Protein AF-A0A3D1P6U9-F1 (afdb_monomer_lite)

Secondary structure (DSSP, 8-state):
-BTT--EEEEETT--SS-SEEES-----TT--EEEE---SS-EEEEE--S-HHHHHTT--EEEEEPPP-

Radius of gyration: 13.35 Å; chains: 1; bounding box: 31×26×37 Å

Structure (mmCIF, N/CA/C/O backbone):
data_AF-A0A3D1P6U9-F1
#
_entry.id   AF-A0A3D1P6U9-F1
#
loop_
_atom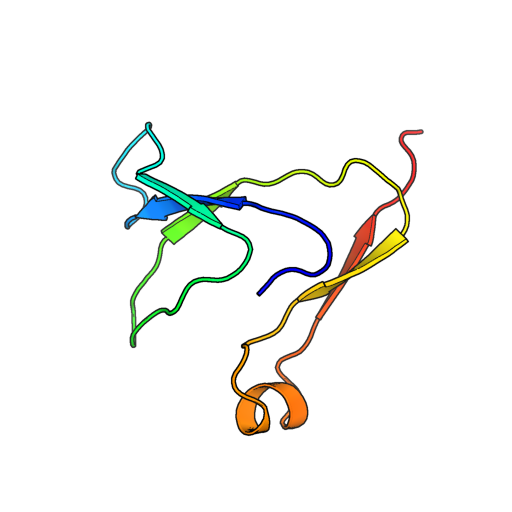_site.group_PDB
_atom_site.id
_atom_site.type_symbol
_atom_site.label_atom_id
_atom_site.label_alt_id
_atom_site.label_comp_id
_atom_site.label_asym_id
_atom_site.label_entity_id
_atom_site.label_seq_id
_atom_site.pdbx_PDB_ins_code
_atom_site.Cartn_x
_atom_site.Cartn_y
_atom_site.Cartn_z
_atom_site.occupancy
_atom_site.B_iso_or_equiv
_atom_site.auth_seq_id
_atom_site.auth_comp_id
_atom_site.auth_asym_id
_atom_site.auth_atom_id
_atom_site.pdbx_PDB_model_num
ATOM 1 N N . HIS A 1 1 ? -2.309 -0.058 -4.589 1.00 98.50 1 HIS A N 1
ATOM 2 C CA . HIS A 1 1 ? -3.410 0.883 -4.326 1.00 98.50 1 HIS A CA 1
ATOM 3 C C . HIS A 1 1 ? -4.150 0.429 -3.071 1.00 98.50 1 HIS A C 1
ATOM 5 O O . HIS A 1 1 ? -4.332 -0.779 -2.919 1.00 98.50 1 HIS A O 1
ATOM 11 N N . LEU A 1 2 ? -4.512 1.350 -2.172 1.00 98.50 2 LEU A N 1
ATOM 12 C CA . LEU A 1 2 ? -5.384 1.089 -1.019 1.00 98.50 2 LEU A CA 1
ATOM 13 C C . LEU A 1 2 ? -6.764 1.706 -1.260 1.00 98.50 2 LEU A C 1
ATOM 15 O O . LEU A 1 2 ? -6.866 2.867 -1.646 1.00 98.50 2 LEU A O 1
ATOM 19 N N . HIS A 1 3 ? -7.827 0.958 -0.976 1.00 98.50 3 HIS A N 1
ATOM 20 C CA . HIS A 1 3 ? -9.187 1.488 -1.053 1.00 98.50 3 HIS A CA 1
ATOM 21 C C . HIS A 1 3 ? -9.469 2.452 0.101 1.00 98.50 3 HIS A C 1
ATOM 23 O O . HIS A 1 3 ? -9.245 2.119 1.263 1.00 98.50 3 HIS A O 1
ATOM 29 N N . ALA A 1 4 ? -10.032 3.621 -0.225 1.00 97.75 4 ALA A N 1
ATOM 30 C CA . ALA A 1 4 ? -10.535 4.617 0.728 1.00 97.75 4 ALA A CA 1
ATOM 31 C C . ALA A 1 4 ? -9.529 5.052 1.815 1.00 97.75 4 ALA A C 1
AT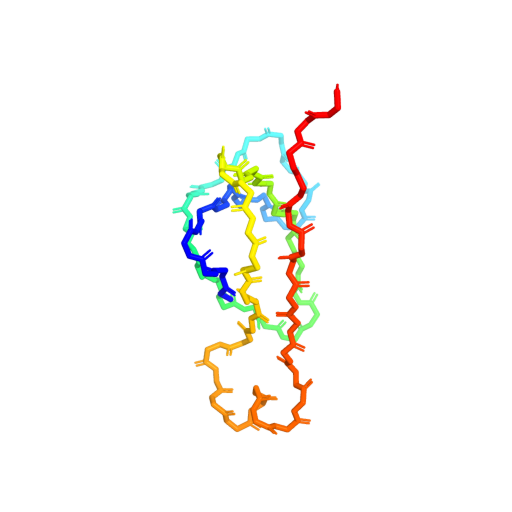OM 33 O O . ALA A 1 4 ? -9.934 5.449 2.912 1.00 97.75 4 ALA A O 1
ATOM 34 N N . ASN A 1 5 ? -8.226 4.989 1.523 1.00 98.00 5 ASN A N 1
ATOM 35 C CA . ASN A 1 5 ? -7.190 5.424 2.446 1.00 98.00 5 ASN A CA 1
ATOM 36 C C . ASN A 1 5 ? -5.946 5.939 1.720 1.00 98.00 5 ASN A C 1
ATOM 38 O O . ASN A 1 5 ? -5.601 5.461 0.644 1.00 98.00 5 ASN A O 1
ATOM 42 N N . PHE A 1 6 ? -5.251 6.878 2.356 1.00 98.44 6 PHE A N 1
ATOM 43 C CA . PHE A 1 6 ? -3.954 7.379 1.912 1.00 98.44 6 PHE A CA 1
ATOM 44 C C . PHE A 1 6 ? -2.848 6.836 2.819 1.00 98.44 6 PHE A C 1
ATOM 46 O O . PHE A 1 6 ? -3.066 6.586 4.004 1.00 98.44 6 PHE A O 1
ATOM 53 N N . PHE A 1 7 ? -1.638 6.728 2.281 1.00 98.75 7 PHE A N 1
ATOM 54 C CA . PHE A 1 7 ? -0.428 6.375 3.013 1.00 98.75 7 PHE A CA 1
ATOM 55 C C . PHE A 1 7 ? 0.689 7.389 2.761 1.00 98.75 7 PHE A C 1
ATOM 57 O O . PHE A 1 7 ? 0.801 7.976 1.683 1.00 98.75 7 PHE A O 1
ATOM 64 N N . GLN A 1 8 ? 1.528 7.587 3.775 1.00 98.69 8 GLN A N 1
ATOM 65 C CA . GLN A 1 8 ? 2.781 8.329 3.671 1.00 98.69 8 GLN A CA 1
ATOM 66 C C . GLN A 1 8 ? 3.870 7.417 3.098 1.00 98.69 8 GLN A C 1
ATOM 68 O O . GLN A 1 8 ? 3.966 6.252 3.487 1.00 98.69 8 GLN A O 1
ATOM 73 N N . VAL A 1 9 ? 4.698 7.943 2.191 1.00 98.62 9 VAL A N 1
ATOM 74 C CA . VAL A 1 9 ? 5.740 7.169 1.499 1.00 98.62 9 VAL A CA 1
ATOM 75 C C . VAL A 1 9 ? 7.130 7.553 1.992 1.00 98.62 9 VAL A C 1
ATOM 77 O O . VAL A 1 9 ? 7.573 8.693 1.813 1.00 98.62 9 VAL A O 1
ATOM 80 N N . TYR A 1 10 ? 7.851 6.563 2.519 1.00 98.50 10 TYR A N 1
ATOM 81 C CA . TYR A 1 10 ? 9.244 6.662 2.956 1.00 98.50 10 TYR A CA 1
ATOM 82 C C . TYR A 1 10 ? 10.125 5.829 2.016 1.00 98.50 10 TYR A C 1
ATOM 84 O O . TYR A 1 10 ? 10.231 4.601 2.173 1.00 98.50 10 TYR A O 1
ATOM 92 N N . PRO A 1 11 ? 10.747 6.449 0.994 1.00 97.12 11 PRO A N 1
ATOM 93 C CA . PRO A 1 11 ? 11.415 5.686 -0.042 1.00 97.12 11 PRO A CA 1
ATOM 94 C C . PRO A 1 11 ? 12.615 4.920 0.494 1.00 97.12 11 PRO A C 1
ATOM 96 O O . PRO A 1 11 ? 13.424 5.477 1.236 1.00 97.12 11 PRO A O 1
ATOM 99 N N . THR A 1 12 ? 12.754 3.644 0.118 1.00 96.62 12 THR A N 1
ATOM 100 C CA . THR A 1 12 ? 13.866 2.759 0.518 1.00 96.62 12 THR A CA 1
ATOM 101 C C . THR A 1 12 ? 14.047 2.551 2.028 1.00 96.62 12 THR A C 1
ATOM 103 O O . THR A 1 12 ? 14.963 1.835 2.422 1.00 96.62 12 THR A O 1
ATOM 106 N N . GLY A 1 13 ? 13.177 3.128 2.869 1.00 94.06 13 GLY A N 1
ATOM 107 C CA . GLY A 1 13 ? 13.251 3.051 4.330 1.00 94.06 13 GLY A CA 1
ATOM 108 C C . GLY A 1 13 ? 14.441 3.790 4.956 1.00 94.06 13 GLY A C 1
ATOM 109 O O . GLY A 1 13 ? 14.796 3.498 6.091 1.00 94.06 13 GLY A O 1
ATOM 110 N N . MET A 1 14 ? 15.082 4.717 4.232 1.00 95.69 14 MET A N 1
ATOM 111 C CA . MET A 1 14 ? 16.304 5.407 4.688 1.00 95.69 14 MET A CA 1
ATOM 112 C C . MET A 1 14 ? 16.062 6.827 5.226 1.00 95.69 14 MET A C 1
ATOM 114 O O . MET A 1 14 ? 17.012 7.549 5.519 1.00 95.69 14 MET A O 1
ATOM 118 N N . THR A 1 15 ? 14.804 7.250 5.335 1.00 95.50 15 THR A N 1
ATOM 119 C CA . THR A 1 15 ? 14.413 8.582 5.814 1.00 95.50 15 THR A CA 1
ATOM 120 C C . THR A 1 15 ? 13.369 8.468 6.919 1.00 95.50 15 THR A C 1
ATOM 122 O O . THR A 1 15 ? 12.573 7.532 6.926 1.00 95.50 15 THR A O 1
ATOM 125 N N . LEU A 1 16 ? 13.369 9.441 7.832 1.00 97.31 16 LEU A N 1
ATOM 126 C CA . LEU A 1 16 ? 12.346 9.610 8.870 1.00 97.31 16 LEU A CA 1
ATOM 127 C C . LEU A 1 16 ? 11.256 10.611 8.468 1.00 97.31 16 LEU A C 1
ATOM 129 O O . LEU A 1 16 ? 10.274 10.774 9.186 1.00 97.31 16 LEU A O 1
ATOM 133 N N . THR A 1 17 ? 11.421 11.292 7.334 1.00 97.94 17 THR A N 1
ATOM 134 C CA . THR A 1 17 ? 10.423 12.199 6.766 1.00 97.94 17 THR A CA 1
ATOM 135 C C . THR A 1 17 ? 9.863 11.613 5.471 1.00 97.94 17 THR A C 1
ATOM 137 O O . THR A 1 17 ? 10.641 11.184 4.608 1.00 97.94 17 THR A O 1
ATOM 140 N N . PRO A 1 18 ? 8.529 11.578 5.309 1.00 98.06 18 PRO A N 1
ATOM 141 C CA . PRO A 1 18 ? 7.920 11.080 4.089 1.00 98.06 18 PRO A CA 1
ATOM 142 C C . PRO A 1 18 ? 8.143 12.068 2.945 1.00 98.06 18 PRO A C 1
ATOM 144 O O . PRO A 1 18 ? 8.248 13.277 3.148 1.00 98.06 18 PRO A O 1
ATOM 147 N N . THR A 1 19 ? 8.192 11.549 1.723 1.00 97.62 19 THR A N 1
ATOM 148 C CA . THR A 1 19 ? 8.380 12.385 0.523 1.00 97.62 19 THR A CA 1
ATOM 149 C C . THR A 1 19 ? 7.065 12.879 -0.065 1.00 97.62 19 THR A C 1
ATOM 151 O O . THR A 1 19 ? 7.031 13.943 -0.674 1.00 97.62 19 THR A O 1
ATOM 154 N N . HIS A 1 20 ? 5.992 12.107 0.103 1.00 97.38 20 HIS A N 1
ATOM 155 C CA . HIS A 1 20 ? 4.645 12.434 -0.353 1.00 97.38 20 HIS A CA 1
ATOM 156 C C . HIS A 1 20 ? 3.608 11.522 0.319 1.00 97.38 20 HIS A C 1
ATOM 158 O O . HIS A 1 20 ? 3.953 10.550 0.999 1.00 97.38 20 HIS A O 1
ATOM 164 N N . GLN A 1 21 ? 2.334 11.847 0.102 1.00 98.44 21 GLN A N 1
ATOM 165 C CA . GLN A 1 21 ? 1.175 11.071 0.524 1.00 98.44 21 GLN A CA 1
ATOM 166 C C . GLN A 1 21 ? 0.331 10.724 -0.707 1.00 98.44 21 GLN A C 1
ATOM 168 O O . GLN A 1 21 ? 0.105 11.578 -1.562 1.00 98.44 21 GLN A O 1
ATOM 173 N N . THR A 1 22 ? -0.109 9.472 -0.813 1.00 98.75 22 THR A N 1
ATOM 174 C CA . THR A 1 22 ? -0.866 8.955 -1.967 1.00 98.75 22 THR A CA 1
ATOM 175 C C . THR A 1 22 ? -1.679 7.719 -1.563 1.00 98.75 22 THR A C 1
ATOM 177 O O . THR A 1 22 ? -1.468 7.174 -0.484 1.00 98.75 22 THR A O 1
ATOM 180 N N . ASP A 1 23 ? -2.617 7.275 -2.396 1.00 98.69 23 ASP A N 1
ATOM 181 C CA . ASP A 1 23 ? -3.352 6.007 -2.246 1.00 98.69 23 ASP A CA 1
ATOM 182 C C . ASP A 1 23 ? -2.838 4.910 -3.204 1.00 98.69 23 ASP A C 1
ATOM 184 O O . ASP A 1 23 ? -3.253 3.745 -3.146 1.00 98.69 23 ASP A O 1
ATOM 188 N N . VAL A 1 24 ? -1.901 5.255 -4.090 1.00 98.50 24 VAL A N 1
ATOM 189 C CA . VAL A 1 24 ? -1.280 4.358 -5.063 1.00 98.50 24 VAL A CA 1
ATOM 190 C C . VAL A 1 24 ? 0.169 4.763 -5.317 1.00 98.50 24 VAL A C 1
ATOM 192 O O . VAL A 1 24 ? 0.504 5.942 -5.400 1.00 98.50 24 VAL A O 1
ATOM 195 N N . ILE A 1 25 ? 1.036 3.762 -5.449 1.00 97.88 25 ILE A N 1
ATOM 196 C CA . ILE A 1 25 ? 2.438 3.923 -5.826 1.00 97.88 25 ILE A CA 1
ATOM 197 C C . ILE A 1 25 ? 2.807 2.814 -6.808 1.00 97.88 25 ILE A C 1
ATOM 199 O O . ILE A 1 25 ? 2.392 1.663 -6.643 1.00 97.88 25 ILE A O 1
ATOM 203 N N . THR A 1 26 ? 3.566 3.172 -7.836 1.00 97.31 26 THR A N 1
ATOM 204 C CA . THR A 1 26 ? 4.192 2.213 -8.749 1.00 97.31 26 THR A CA 1
ATOM 205 C C . THR A 1 26 ? 5.557 1.846 -8.187 1.00 97.31 26 TH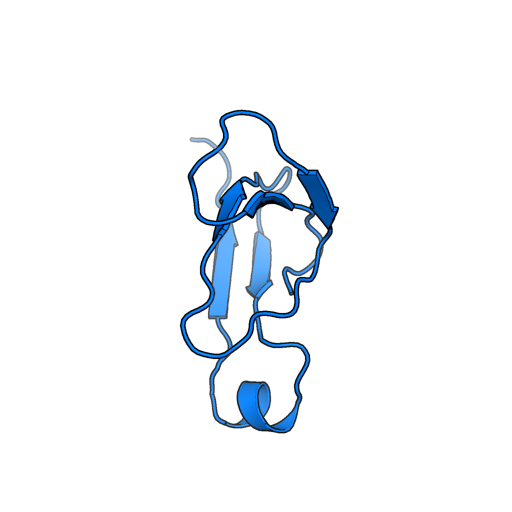R A C 1
ATOM 207 O O . THR A 1 26 ? 6.312 2.738 -7.821 1.00 97.31 26 THR A O 1
ATOM 210 N N . MET A 1 27 ? 5.870 0.552 -8.134 1.00 95.75 27 MET A N 1
ATOM 211 C CA . MET A 1 27 ? 7.164 0.041 -7.677 1.00 95.75 27 MET A CA 1
ATOM 212 C C . MET A 1 27 ? 7.787 -0.815 -8.777 1.00 95.75 27 MET A C 1
ATOM 214 O O . MET A 1 27 ? 7.115 -1.673 -9.355 1.00 95.75 27 MET A O 1
ATOM 218 N N . GLY A 1 28 ? 9.062 -0.578 -9.069 1.00 96.31 28 GLY A N 1
ATOM 219 C CA . GLY A 1 28 ? 9.855 -1.412 -9.963 1.00 96.31 28 GLY A CA 1
ATOM 220 C C . GLY A 1 28 ? 10.309 -2.725 -9.319 1.00 96.31 28 GLY A C 1
ATOM 221 O O . GLY A 1 28 ? 10.151 -2.971 -8.122 1.00 96.31 28 GLY 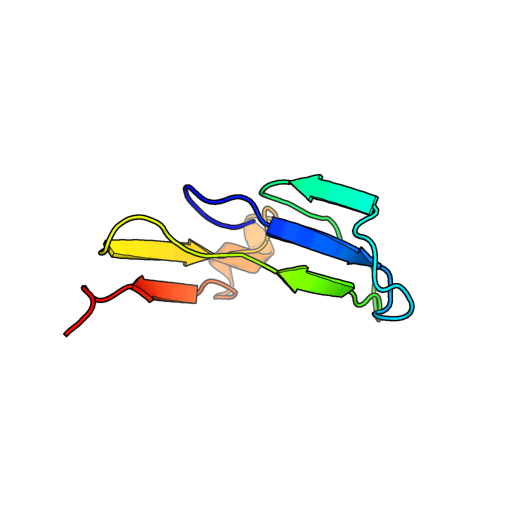A O 1
ATOM 222 N N . THR A 1 29 ? 10.932 -3.585 -10.124 1.00 96.81 29 THR A N 1
ATOM 223 C CA . THR A 1 29 ? 11.524 -4.844 -9.652 1.00 96.81 29 THR A CA 1
ATOM 224 C C . THR A 1 29 ? 12.553 -4.567 -8.554 1.00 96.81 29 THR A C 1
ATOM 226 O O . THR A 1 29 ? 13.484 -3.793 -8.762 1.00 96.81 29 THR A O 1
ATOM 229 N N . THR A 1 30 ? 12.410 -5.218 -7.394 1.00 96.00 30 THR A N 1
ATOM 230 C CA . THR A 1 30 ? 13.240 -5.035 -6.176 1.00 96.00 30 THR A CA 1
ATOM 231 C C . THR A 1 30 ? 13.169 -3.659 -5.499 1.00 96.00 30 THR A C 1
ATOM 233 O O . THR A 1 30 ? 13.881 -3.405 -4.520 1.00 96.00 30 THR A O 1
ATOM 236 N N . GLU A 1 31 ? 12.296 -2.770 -5.972 1.00 97.88 31 GLU A N 1
ATOM 237 C CA . GLU A 1 31 ? 12.014 -1.519 -5.281 1.00 97.88 31 GLU A CA 1
ATOM 238 C C . GLU A 1 31 ? 11.224 -1.788 -3.993 1.00 97.88 31 GLU A C 1
ATOM 240 O O . GLU A 1 31 ? 10.423 -2.719 -3.909 1.00 97.88 31 GLU A O 1
ATOM 245 N N . ARG A 1 32 ? 11.497 -0.996 -2.952 1.00 97.19 32 ARG A N 1
ATOM 246 C CA . ARG A 1 32 ? 10.847 -1.120 -1.645 1.00 97.19 32 ARG A CA 1
ATOM 247 C C . ARG A 1 32 ? 10.716 0.234 -0.971 1.00 97.19 32 ARG A C 1
ATOM 249 O O . ARG A 1 32 ? 11.622 1.068 -1.047 1.00 97.19 32 ARG A O 1
ATOM 256 N N . HIS A 1 33 ? 9.624 0.409 -0.244 1.00 97.75 33 HIS A N 1
ATOM 257 C CA . HIS A 1 33 ? 9.342 1.592 0.559 1.00 97.75 33 HIS A CA 1
ATOM 258 C C . HIS A 1 33 ? 8.671 1.161 1.862 1.00 97.75 33 HIS A C 1
ATOM 260 O O . HIS A 1 33 ? 8.059 0.094 1.922 1.00 97.75 33 HIS A O 1
ATOM 266 N N . ILE A 1 34 ? 8.761 2.003 2.889 1.00 98.44 34 ILE A N 1
ATOM 267 C CA . ILE A 1 34 ? 7.863 1.904 4.042 1.00 98.44 34 ILE A CA 1
ATOM 268 C C . ILE A 1 34 ? 6.639 2.765 3.723 1.00 98.44 34 ILE A C 1
ATOM 270 O O . ILE A 1 34 ? 6.783 3.906 3.273 1.00 98.44 34 ILE A O 1
ATOM 274 N N . LEU A 1 35 ? 5.450 2.196 3.919 1.00 98.44 35 LEU A N 1
ATOM 275 C CA . LEU A 1 35 ? 4.168 2.875 3.759 1.00 98.44 35 LEU A CA 1
ATOM 276 C C . LEU A 1 35 ? 3.491 2.942 5.127 1.00 98.44 35 LEU A C 1
ATOM 278 O O . LEU A 1 35 ? 3.223 1.899 5.722 1.00 98.44 35 LEU A O 1
ATOM 282 N N . GLU A 1 36 ? 3.199 4.144 5.614 1.00 98.62 36 GLU A N 1
ATOM 283 C CA . GLU A 1 36 ? 2.502 4.330 6.892 1.00 98.62 36 GLU A CA 1
ATOM 284 C C . GLU A 1 36 ? 1.090 4.864 6.659 1.00 98.62 36 GLU A C 1
ATOM 286 O O . GLU A 1 36 ? 0.901 5.865 5.965 1.00 98.62 36 GLU A O 1
ATOM 291 N N . PHE A 1 37 ? 0.091 4.203 7.244 1.00 98.38 37 PHE A N 1
ATOM 292 C CA . PHE A 1 37 ? -1.317 4.580 7.149 1.00 98.38 37 PHE A CA 1
ATOM 293 C C . PHE A 1 37 ? -2.104 4.102 8.368 1.00 98.38 37 PHE A C 1
ATOM 295 O O . PHE A 1 37 ? -1.694 3.185 9.077 1.00 98.38 37 PHE A O 1
ATOM 302 N N . ALA A 1 38 ? -3.273 4.702 8.575 1.00 97.38 38 ALA A N 1
ATOM 303 C CA . ALA A 1 38 ? -4.259 4.259 9.550 1.00 97.38 38 ALA A CA 1
ATOM 304 C C . ALA A 1 38 ? -5.657 4.384 8.941 1.00 97.38 38 ALA A C 1
ATOM 306 O O . ALA A 1 38 ? -5.927 5.328 8.201 1.00 97.38 38 ALA A O 1
ATOM 307 N N . TYR A 1 39 ? -6.550 3.440 9.230 1.00 97.19 39 TYR A N 1
ATOM 308 C CA . TYR A 1 39 ? -7.954 3.546 8.834 1.00 97.19 39 TYR A CA 1
ATOM 309 C C . TYR A 1 39 ? -8.751 4.249 9.930 1.00 97.19 39 TYR A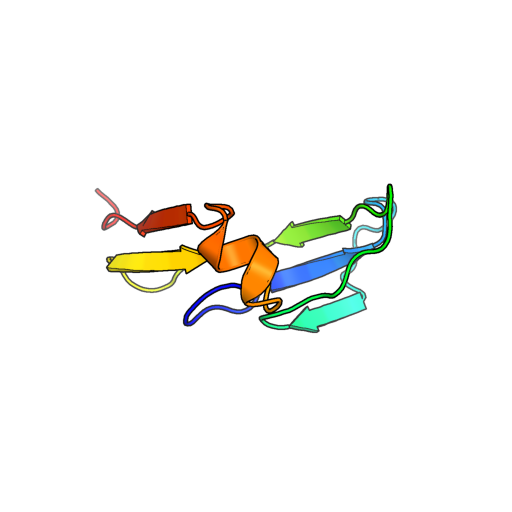 C 1
ATOM 311 O O . TYR A 1 39 ? -8.635 3.912 11.106 1.00 97.19 39 TYR A O 1
ATOM 319 N N . LYS A 1 40 ? -9.581 5.223 9.541 1.00 95.19 40 LYS A N 1
ATOM 320 C CA . LYS A 1 40 ? -10.435 5.966 10.480 1.00 95.19 40 LYS A CA 1
ATOM 321 C C . LYS A 1 40 ? -11.699 5.199 10.879 1.00 95.19 40 LYS A C 1
ATOM 323 O O . LYS A 1 40 ? -12.216 5.411 11.971 1.00 95.19 40 LYS A O 1
ATOM 328 N N . TYR A 1 41 ? -12.215 4.358 9.988 1.00 96.31 41 TYR A N 1
ATOM 329 C CA . TYR A 1 41 ? -13.490 3.674 10.169 1.00 96.31 41 TYR A CA 1
ATOM 330 C C . TYR A 1 41 ? -13.306 2.152 10.071 1.00 96.31 41 TYR A C 1
ATOM 332 O O . TYR A 1 41 ? -12.461 1.703 9.294 1.00 96.31 41 TYR A O 1
ATOM 340 N N . PRO A 1 42 ? -14.078 1.359 10.838 1.00 97.75 42 PRO A N 1
ATOM 341 C CA . PRO A 1 42 ? -14.143 -0.087 10.663 1.00 97.75 42 PRO A CA 1
ATOM 342 C C . PRO A 1 42 ? -14.718 -0.460 9.295 1.00 97.75 42 PRO A C 1
ATOM 344 O O . PRO A 1 42 ? -15.561 0.255 8.750 1.00 97.75 42 PRO A O 1
ATOM 347 N N . GLY A 1 43 ? -14.308 -1.608 8.764 1.00 97.81 43 GLY A N 1
ATOM 348 C CA . GLY A 1 43 ? -14.784 -2.092 7.474 1.00 97.81 43 GLY A CA 1
ATOM 349 C C . GLY A 1 43 ? -13.784 -2.981 6.749 1.00 97.81 43 GLY A C 1
ATOM 350 O O . GLY A 1 43 ? -12.685 -3.248 7.234 1.00 97.81 43 GLY A O 1
ATOM 351 N N . LYS A 1 44 ? -14.188 -3.443 5.564 1.00 98.44 44 LYS A N 1
ATOM 352 C CA . LYS A 1 44 ? -13.350 -4.229 4.656 1.00 98.44 44 LYS A CA 1
ATOM 353 C C . LYS A 1 44 ? -12.815 -3.327 3.551 1.00 98.44 44 LYS A C 1
ATOM 355 O O . LYS A 1 44 ? -13.601 -2.782 2.780 1.00 98.44 44 LYS A O 1
ATOM 360 N N . TYR A 1 45 ? -11.495 -3.201 3.467 1.00 98.56 45 TYR A N 1
ATOM 361 C CA . TYR A 1 45 ? -10.818 -2.339 2.499 1.00 98.56 45 TYR A CA 1
ATOM 362 C C . TYR A 1 45 ? -9.888 -3.168 1.625 1.00 98.56 45 TYR A C 1
ATOM 364 O O . TYR A 1 45 ? -8.969 -3.816 2.130 1.00 98.56 45 TYR A O 1
ATOM 372 N N . MET A 1 46 ? -10.134 -3.170 0.316 1.00 98.44 46 MET A N 1
ATOM 373 C CA . MET A 1 46 ? -9.291 -3.907 -0.618 1.00 98.44 46 MET A CA 1
ATOM 374 C C . MET A 1 46 ? -7.945 -3.208 -0.807 1.00 98.44 46 MET A C 1
ATOM 376 O O . MET A 1 46 ? -7.836 -1.980 -0.781 1.00 98.44 46 MET A O 1
ATOM 380 N N . PHE A 1 47 ? -6.915 -4.008 -1.044 1.00 98.69 47 PHE A N 1
ATOM 381 C CA . PHE A 1 47 ? -5.643 -3.536 -1.558 1.00 98.69 47 PHE A CA 1
ATOM 382 C C . PHE A 1 47 ? -5.191 -4.449 -2.688 1.00 98.69 47 PHE A C 1
ATOM 384 O O . PHE A 1 47 ? -5.289 -5.674 -2.603 1.00 98.69 47 PHE A O 1
ATOM 391 N N . HIS A 1 48 ? -4.723 -3.836 -3.768 1.00 98.56 48 HIS A N 1
ATOM 392 C CA . HIS A 1 48 ? -4.311 -4.559 -4.964 1.00 98.56 48 HIS A CA 1
ATOM 393 C C . HIS A 1 48 ? -3.371 -3.709 -5.835 1.00 98.56 48 HIS A C 1
ATOM 395 O O . HIS A 1 48 ? -3.335 -2.472 -5.703 1.00 98.56 48 HIS A O 1
ATOM 401 N N . PRO A 1 49 ? -2.584 -4.338 -6.725 1.00 98.06 49 PRO 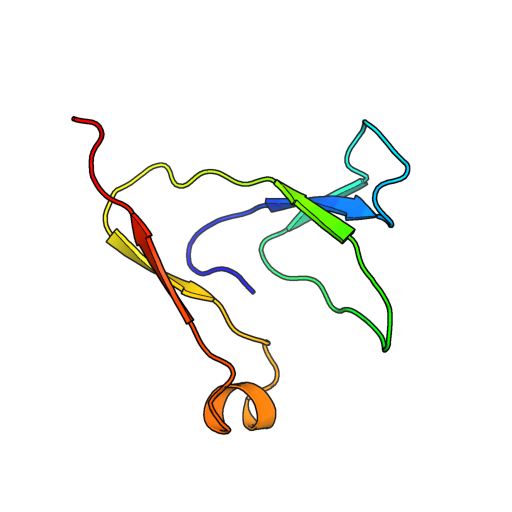A N 1
ATOM 402 C CA . PRO A 1 49 ? -1.968 -3.658 -7.855 1.00 98.06 49 PRO A CA 1
ATOM 403 C C . PRO A 1 49 ? -3.057 -3.039 -8.733 1.00 98.06 49 PRO A C 1
ATOM 405 O O . PRO A 1 49 ? -4.098 -3.653 -8.961 1.00 98.06 49 PRO A O 1
ATOM 408 N N . HIS A 1 50 ? -2.822 -1.839 -9.260 1.00 97.19 50 HIS A N 1
ATOM 409 C CA . HIS A 1 50 ? -3.733 -1.220 -10.232 1.00 97.19 50 HIS A CA 1
ATOM 410 C C . HIS A 1 50 ? -3.374 -1.649 -11.670 1.00 97.19 50 HIS A C 1
ATOM 412 O O . HIS A 1 50 ? -3.393 -0.859 -12.611 1.00 97.19 50 HIS A O 1
ATOM 418 N N . GLN A 1 51 ? -2.971 -2.914 -11.800 1.00 97.81 51 GLN A N 1
ATOM 419 C CA . GLN A 1 51 ? -2.696 -3.626 -13.037 1.00 97.81 51 GLN A CA 1
ATOM 420 C C . GLN A 1 51 ? -3.641 -4.825 -13.063 1.00 97.81 51 GLN A C 1
ATOM 422 O O . GLN A 1 51 ? -3.384 -5.822 -12.382 1.00 97.81 51 GLN A O 1
ATOM 427 N N . ASP A 1 52 ? -4.727 -4.709 -13.823 1.00 96.06 52 ASP A N 1
ATOM 428 C CA . ASP A 1 52 ? -5.880 -5.615 -13.742 1.00 96.06 52 ASP A CA 1
ATOM 429 C C . ASP A 1 52 ? -5.481 -7.082 -13.910 1.00 96.06 52 ASP A C 1
ATOM 431 O O . ASP A 1 52 ? -5.806 -7.900 -13.060 1.00 96.06 52 ASP A O 1
ATOM 435 N N . ALA A 1 53 ? -4.640 -7.403 -14.897 1.00 98.19 53 ALA A N 1
ATOM 436 C CA . ALA A 1 53 ? -4.176 -8.773 -15.127 1.00 98.19 53 ALA A CA 1
ATOM 437 C C . ALA A 1 53 ? -3.459 -9.405 -13.915 1.00 98.19 53 ALA A C 1
ATOM 439 O O . ALA A 1 53 ? -3.551 -10.611 -13.704 1.00 98.19 53 ALA A O 1
ATOM 440 N N . ILE A 1 54 ? -2.740 -8.613 -13.111 1.00 97.69 54 ILE A N 1
ATOM 441 C CA . ILE A 1 54 ? -2.044 -9.108 -11.912 1.00 97.69 54 ILE A CA 1
ATOM 442 C C . ILE A 1 54 ? -3.033 -9.249 -10.750 1.00 97.69 54 ILE A C 1
ATOM 444 O O . ILE A 1 54 ? -2.986 -10.237 -10.014 1.00 97.69 54 ILE A O 1
ATOM 448 N N . ALA A 1 55 ? -3.932 -8.276 -10.586 1.00 97.88 55 ALA A N 1
ATOM 449 C CA . ALA A 1 55 ? -4.978 -8.327 -9.569 1.00 97.88 55 ALA A CA 1
ATOM 450 C C . ALA A 1 55 ? -5.908 -9.533 -9.800 1.00 97.88 55 ALA A C 1
ATOM 452 O O . ALA A 1 55 ? -6.079 -10.360 -8.907 1.00 97.88 55 ALA A O 1
ATOM 453 N N . GLU A 1 56 ? -6.418 -9.695 -11.022 1.00 97.50 56 GLU A N 1
ATOM 454 C CA . GLU A 1 56 ? -7.297 -10.794 -11.441 1.00 97.50 56 GLU A CA 1
ATOM 455 C C . GLU A 1 56 ? -6.614 -12.167 -11.371 1.00 97.50 56 GLU A C 1
ATOM 457 O O . GLU A 1 56 ? -7.277 -13.168 -11.108 1.00 97.50 56 GLU A O 1
ATOM 462 N N . ALA A 1 57 ? -5.284 -12.225 -11.503 1.00 98.25 57 ALA A N 1
ATOM 463 C CA . ALA A 1 57 ? -4.495 -13.437 -11.267 1.00 98.25 57 ALA A CA 1
ATOM 464 C C . ALA A 1 57 ? -4.345 -13.806 -9.772 1.00 98.25 57 ALA A C 1
ATOM 466 O O . ALA A 1 57 ? -3.616 -14.740 -9.436 1.00 98.25 57 ALA A O 1
ATOM 467 N N . GLY A 1 58 ? -5.029 -13.093 -8.870 1.00 97.81 58 GLY A N 1
ATOM 468 C CA . GLY A 1 58 ? -5.116 -13.406 -7.443 1.00 97.81 58 GLY A CA 1
ATOM 469 C C . GLY A 1 58 ? -4.292 -12.495 -6.535 1.00 97.81 58 GLY A C 1
ATOM 470 O O . GLY A 1 58 ? -4.261 -12.718 -5.326 1.00 97.81 58 GLY A O 1
ATOM 471 N N . CYS A 1 59 ? -3.640 -11.456 -7.067 1.00 98.00 59 CYS A N 1
ATOM 472 C CA . CYS A 1 59 ? -2.876 -10.499 -6.262 1.00 98.00 59 CYS A CA 1
ATOM 473 C C . CYS A 1 59 ? -3.790 -9.424 -5.646 1.00 98.00 59 CYS A C 1
ATOM 475 O O . CYS A 1 59 ? -3.644 -8.230 -5.895 1.00 98.00 59 CYS A O 1
ATOM 477 N N . MET A 1 60 ? -4.767 -9.852 -4.853 1.00 98.31 60 MET A N 1
ATOM 478 C CA . MET A 1 60 ? -5.691 -8.973 -4.139 1.00 98.31 60 MET A CA 1
ATOM 479 C C . MET A 1 60 ? -5.776 -9.413 -2.684 1.00 98.31 60 MET A C 1
ATOM 481 O O . MET A 1 60 ? -5.765 -10.605 -2.381 1.00 98.31 60 MET A O 1
ATOM 485 N N . GLY A 1 61 ? -5.888 -8.449 -1.780 1.00 98.38 61 GLY A N 1
ATOM 486 C CA . GLY A 1 61 ? -6.123 -8.708 -0.368 1.00 98.38 61 GLY A CA 1
ATOM 487 C C . GLY A 1 61 ? -7.125 -7.730 0.220 1.00 98.38 61 GLY A C 1
ATOM 488 O O . GLY A 1 61 ? -7.536 -6.760 -0.419 1.00 98.38 61 GLY A O 1
ATOM 489 N N . VAL A 1 62 ? -7.533 -8.000 1.457 1.00 98.50 62 VAL A N 1
ATOM 490 C CA . VAL A 1 62 ? -8.495 -7.180 2.193 1.00 98.50 62 VAL A CA 1
ATOM 491 C C . VAL A 1 62 ? -7.972 -6.947 3.602 1.00 98.50 62 VAL A C 1
ATOM 493 O O . VAL A 1 62 ? -7.627 -7.899 4.297 1.00 98.50 62 VAL A O 1
ATOM 496 N N . PHE A 1 63 ? -7.947 -5.689 4.035 1.00 98.44 63 PHE A N 1
ATOM 497 C CA . PHE A 1 63 ? -7.842 -5.352 5.450 1.00 98.44 63 PHE A CA 1
ATOM 498 C C . PHE A 1 63 ? -9.237 -5.386 6.075 1.00 98.44 63 PHE A C 1
ATOM 500 O O . PHE A 1 63 ? -10.132 -4.672 5.623 1.00 98.44 63 PHE A O 1
ATOM 507 N N . GLU A 1 64 ? -9.419 -6.198 7.114 1.00 98.25 64 GLU A N 1
ATOM 508 C CA . GLU A 1 64 ? -10.598 -6.155 7.982 1.00 98.25 64 GLU A CA 1
ATOM 509 C C . GLU A 1 64 ? -10.283 -5.277 9.197 1.00 98.25 64 GLU A C 1
ATOM 511 O O . GLU A 1 64 ? -9.616 -5.694 10.141 1.00 98.25 64 GLU A O 1
ATOM 516 N N . VAL A 1 65 ? -10.717 -4.020 9.133 1.00 98.06 65 VAL A N 1
ATOM 517 C CA . VAL A 1 65 ? -10.510 -3.033 10.194 1.00 98.06 65 VAL A CA 1
ATOM 518 C C . VAL A 1 65 ? -11.632 -3.185 11.207 1.00 98.06 65 VAL A C 1
ATOM 520 O O . VAL A 1 65 ? -12.804 -2.984 10.883 1.00 98.06 65 VAL A O 1
ATOM 523 N N . ILE A 1 66 ? -11.267 -3.535 12.434 1.00 97.19 66 ILE A N 1
ATOM 524 C CA . ILE A 1 66 ? -12.200 -3.710 13.547 1.00 97.19 66 ILE A CA 1
ATOM 525 C C . ILE A 1 66 ? -12.320 -2.422 14.363 1.00 97.19 66 ILE A C 1
ATOM 527 O O . ILE A 1 66 ? -11.388 -1.617 14.421 1.00 97.19 66 ILE A O 1
ATOM 531 N N . SER A 1 67 ? -13.471 -2.224 15.004 1.00 93.12 67 SER A N 1
ATOM 532 C CA . SER A 1 67 ? -13.628 -1.150 15.986 1.00 93.12 67 SER A CA 1
ATOM 533 C C . SER A 1 67 ? -12.631 -1.329 17.134 1.00 93.12 67 SER A C 1
ATOM 535 O O . SER A 1 67 ? -12.390 -2.471 17.536 1.00 93.12 67 SER A O 1
ATOM 537 N N . PRO A 1 68 ? -12.086 -0.235 17.697 1.00 82.19 68 PRO A N 1
ATOM 538 C CA . PRO A 1 68 ? -11.335 -0.311 18.941 1.00 82.19 68 PRO A CA 1
ATOM 539 C C . PRO A 1 68 ? -12.215 -0.947 20.022 1.00 82.19 68 PRO A C 1
ATOM 541 O O . PRO A 1 68 ? -13.371 -0.549 20.183 1.00 82.19 68 PRO A O 1
ATOM 544 N N . THR A 1 69 ? -11.677 -1.951 20.708 1.00 73.19 69 THR A N 1
ATOM 545 C CA . THR A 1 69 ? -12.273 -2.534 21.918 1.00 73.19 69 THR A CA 1
ATOM 546 C C . THR A 1 69 ? -12.134 -1.599 23.103 1.00 73.19 69 THR A C 1
ATOM 548 O O . THR A 1 69 ? -11.025 -1.032 23.243 1.00 73.19 69 THR A O 1
#

Sequence (69 aa):
HLHANFFQVYPTGMTLTPTHQTDVITMGTTERHILEFAYKYPGKYMFHPHQDAIAEAGCMGVFEVISPT

Foldseek 3Di:
DKAPWKWFWAWPVPDPHGPDIGRDDDADDVGDIDTDTDDPDFDKMKDAPPPCVRVVVPRIDIDGGDDDD

pLDDT: mean 97.06, std 3.61, range [73.19, 98.75]